Protein AF-A0A448PE38-F1 (afdb_monomer_lite)

Foldseek 3Di:
DDLVLLVVQLPQPLLLVLQLVLCCVQVLQVPQSNVVSVVCSSVLSVQVQNVVLSVCCCVVPVPDDRQSNDCVSPNSVSSNVSSVVVSVVVPNDGPD

Organism: NCBI:txid312285

Sequence (96 aa):
MSFSSIHDCAINTDFRNRIAVCATQLGAAPAGGEAFATQHALAIAAHKPIADAWETSLTEQPYHSRRGWDENIISDQLIRRAVRRIAKLDGEPDPA

Secondary structure (DSSP, 8-state):
--HHHHHHHHH-HHHHHHHHHHHHHTTSSTTTHHHHHHHHHHHHHTSHHHHHHHHHHHHH-TT-S-TTT-TTTS-HHHHHHHHHHHHHHTTPPP--

Structure (mmCIF, N/CA/C/O backbone):
data_AF-A0A448PE38-F1
#
_entry.id   AF-A0A448PE38-F1
#
loop_
_atom_site.group_PDB
_atom_site.id
_atom_site.type_symbol
_atom_site.label_atom_id
_atom_site.label_alt_id
_atom_site.label_comp_id
_atom_site.label_asym_id
_atom_site.label_entity_id
_atom_site.label_seq_id
_atom_site.pdbx_PDB_ins_code
_atom_site.Cartn_x
_atom_site.Cartn_y
_atom_site.Cartn_z
_atom_site.occupancy
_atom_site.B_iso_or_equiv
_atom_site.auth_seq_id
_atom_site.auth_comp_id
_atom_site.auth_asym_id
_atom_site.auth_atom_id
_atom_site.pdbx_PDB_model_num
ATOM 1 N N . MET A 1 1 ? 11.220 -13.487 -3.814 1.00 65.50 1 MET A N 1
ATOM 2 C CA . MET A 1 1 ? 10.822 -12.187 -3.248 1.00 65.50 1 MET A CA 1
ATOM 3 C C . MET A 1 1 ? 11.853 -11.790 -2.218 1.00 65.50 1 MET A C 1
ATOM 5 O O . MET A 1 1 ? 12.135 -12.588 -1.328 1.00 65.50 1 MET A O 1
ATOM 9 N N . SER A 1 2 ? 12.476 -10.631 -2.401 1.00 78.69 2 SER A N 1
ATOM 10 C CA . SER A 1 2 ? 13.537 -10.150 -1.512 1.00 78.69 2 SER A CA 1
ATOM 11 C C . SER A 1 2 ? 12.953 -9.285 -0.395 1.00 78.69 2 SER A C 1
ATOM 13 O O . SER A 1 2 ? 12.034 -8.503 -0.633 1.00 78.69 2 SER A O 1
ATOM 15 N N . PHE A 1 3 ? 13.519 -9.359 0.812 1.00 77.44 3 PHE A N 1
ATOM 16 C CA . PHE A 1 3 ? 13.174 -8.433 1.897 1.00 77.44 3 PHE A CA 1
ATOM 17 C C . PHE A 1 3 ? 13.424 -6.966 1.516 1.00 77.44 3 PHE A C 1
ATOM 19 O O . PHE A 1 3 ? 12.661 -6.096 1.930 1.00 77.44 3 PHE A O 1
ATOM 26 N N . SER A 1 4 ? 14.436 -6.692 0.685 1.00 85.00 4 SER A N 1
ATOM 27 C CA . SER A 1 4 ? 14.731 -5.339 0.194 1.00 85.00 4 SER A CA 1
ATOM 28 C C . SER A 1 4 ? 13.587 -4.775 -0.652 1.00 85.00 4 SER A C 1
ATOM 30 O O . SER A 1 4 ? 13.183 -3.641 -0.450 1.00 85.00 4 SER A O 1
ATOM 32 N N . SER A 1 5 ? 12.989 -5.597 -1.516 1.00 91.25 5 SER A N 1
ATOM 33 C CA . SER A 1 5 ? 11.883 -5.196 -2.396 1.00 91.25 5 SER A CA 1
ATOM 34 C C . SER A 1 5 ? 10.606 -4.850 -1.620 1.00 91.25 5 SER A C 1
ATOM 36 O O . SER A 1 5 ? 9.957 -3.838 -1.887 1.00 91.25 5 SER A O 1
ATOM 38 N N . ILE A 1 6 ? 10.280 -5.642 -0.592 1.00 95.25 6 ILE A N 1
ATOM 39 C CA . ILE A 1 6 ? 9.157 -5.356 0.314 1.00 95.25 6 ILE A CA 1
ATOM 40 C C . ILE A 1 6 ? 9.404 -4.050 1.071 1.00 95.25 6 ILE A C 1
ATOM 42 O O . ILE A 1 6 ? 8.494 -3.231 1.200 1.00 95.25 6 ILE A O 1
ATOM 46 N N . HIS A 1 7 ? 10.627 -3.846 1.567 1.00 96.31 7 HIS A N 1
ATOM 47 C CA . HIS A 1 7 ? 10.994 -2.610 2.246 1.00 96.31 7 HIS A CA 1
ATOM 48 C C . HIS A 1 7 ? 10.876 -1.398 1.308 1.00 96.31 7 HIS A C 1
ATOM 50 O O . HIS A 1 7 ? 10.275 -0.399 1.696 1.00 96.31 7 HIS A O 1
ATOM 56 N N . ASP A 1 8 ? 11.353 -1.504 0.065 1.00 95.50 8 ASP A N 1
ATOM 57 C CA . ASP A 1 8 ? 11.254 -0.447 -0.949 1.00 95.50 8 ASP A CA 1
ATOM 58 C C . ASP A 1 8 ? 9.795 -0.082 -1.260 1.00 95.50 8 ASP A C 1
ATOM 60 O O . ASP A 1 8 ? 9.444 1.098 -1.325 1.00 95.50 8 ASP A O 1
ATOM 64 N N . CYS A 1 9 ? 8.920 -1.087 -1.379 1.00 96.88 9 CYS A N 1
ATOM 65 C CA . CYS A 1 9 ? 7.479 -0.872 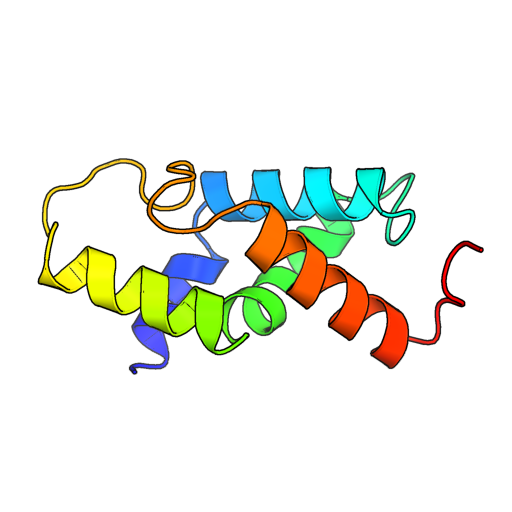-1.489 1.00 96.88 9 CYS A CA 1
ATOM 66 C C . CYS A 1 9 ? 6.939 -0.144 -0.250 1.00 96.88 9 CYS A C 1
ATOM 68 O O . CYS A 1 9 ? 6.220 0.846 -0.370 1.00 96.88 9 CYS A O 1
ATOM 70 N N . ALA A 1 10 ? 7.303 -0.602 0.949 1.00 97.44 10 ALA A N 1
ATOM 71 C CA . ALA A 1 10 ? 6.805 -0.061 2.209 1.00 97.44 10 ALA A CA 1
ATOM 72 C C . ALA A 1 10 ? 7.240 1.386 2.471 1.00 97.44 10 ALA A C 1
ATOM 74 O O . ALA A 1 10 ? 6.526 2.103 3.170 1.00 97.44 10 ALA A O 1
ATOM 75 N N . ILE A 1 11 ? 8.395 1.831 1.964 1.00 96.81 11 ILE A N 1
ATOM 76 C CA . ILE A 1 11 ? 8.860 3.224 2.083 1.00 96.81 11 ILE A CA 1
ATOM 77 C C . ILE A 1 11 ? 8.395 4.123 0.933 1.00 96.81 11 ILE A C 1
ATOM 79 O O . ILE A 1 11 ? 8.583 5.336 1.005 1.00 96.81 11 ILE A O 1
ATOM 83 N N . ASN A 1 12 ? 7.777 3.564 -0.109 1.00 97.06 12 ASN A N 1
ATOM 84 C CA . ASN A 1 12 ? 7.267 4.345 -1.225 1.00 97.06 12 ASN A CA 1
ATOM 85 C C . ASN A 1 12 ? 6.132 5.285 -0.772 1.00 97.06 12 ASN A C 1
ATOM 87 O O . ASN A 1 12 ? 5.111 4.846 -0.240 1.00 97.06 12 ASN A O 1
ATOM 91 N N . THR A 1 13 ? 6.301 6.587 -1.015 1.00 96.44 13 THR A N 1
ATOM 92 C CA . THR A 1 13 ? 5.360 7.623 -0.566 1.00 96.44 13 THR A CA 1
ATOM 93 C C . THR A 1 13 ? 3.967 7.471 -1.177 1.00 96.44 13 THR A C 1
ATOM 95 O O . THR A 1 13 ? 2.980 7.564 -0.451 1.00 96.44 13 THR A O 1
ATOM 98 N N . ASP A 1 14 ? 3.867 7.197 -2.484 1.00 97.19 14 ASP A N 1
ATOM 99 C CA . ASP A 1 14 ? 2.571 7.028 -3.157 1.00 97.19 14 ASP A CA 1
ATOM 100 C C . ASP A 1 14 ? 1.798 5.841 -2.551 1.00 97.19 14 ASP A C 1
ATOM 102 O O . ASP A 1 14 ? 0.610 5.951 -2.243 1.00 97.19 14 ASP A O 1
ATOM 106 N N . PHE A 1 15 ? 2.495 4.731 -2.297 1.00 97.88 15 PHE A N 1
ATOM 107 C CA . PHE A 1 15 ? 1.913 3.551 -1.663 1.00 97.88 15 PHE A CA 1
ATOM 108 C C . PHE A 1 15 ? 1.450 3.826 -0.222 1.00 97.88 15 PHE A C 1
ATOM 110 O O . PHE A 1 15 ? 0.322 3.483 0.136 1.00 97.88 15 PHE A O 1
ATOM 117 N N . ARG A 1 16 ? 2.267 4.502 0.602 1.00 97.62 16 ARG A N 1
ATOM 118 C CA . ARG A 1 16 ? 1.886 4.892 1.977 1.00 97.62 16 ARG A CA 1
ATOM 119 C C . ARG A 1 16 ? 0.658 5.795 2.011 1.00 97.62 16 ARG A C 1
ATOM 121 O O . ARG A 1 16 ? -0.238 5.569 2.821 1.00 97.62 16 ARG A O 1
ATOM 128 N N . ASN A 1 17 ? 0.591 6.774 1.113 1.00 97.62 17 ASN A N 1
ATOM 129 C CA . ASN A 1 17 ? -0.555 7.674 1.019 1.00 97.62 17 ASN A CA 1
ATOM 130 C C . ASN A 1 17 ? -1.837 6.902 0.684 1.00 97.62 17 ASN A C 1
ATOM 132 O O . ASN A 1 17 ? -2.882 7.133 1.291 1.00 97.62 17 ASN A O 1
ATOM 136 N N . ARG A 1 18 ? -1.758 5.928 -0.228 1.00 98.19 18 ARG A N 1
ATOM 137 C CA . ARG A 1 18 ? -2.905 5.079 -0.574 1.00 98.19 18 ARG A CA 1
ATOM 138 C C . ARG A 1 18 ? -3.325 4.152 0.562 1.00 98.19 18 ARG A C 1
ATOM 140 O O . ARG A 1 18 ? -4.524 3.968 0.768 1.00 98.19 18 ARG A O 1
ATOM 147 N N . ILE A 1 19 ? -2.381 3.634 1.353 1.00 98.06 19 ILE A N 1
ATOM 148 C CA . ILE A 1 19 ? -2.704 2.918 2.598 1.00 98.06 19 ILE A CA 1
ATOM 149 C C . ILE A 1 19 ? -3.502 3.817 3.542 1.00 98.06 19 ILE A C 1
ATOM 151 O O . ILE A 1 19 ? -4.550 3.390 4.022 1.00 98.06 19 ILE A O 1
ATOM 155 N N . ALA A 1 20 ? -3.038 5.047 3.782 1.00 97.56 20 ALA A N 1
ATOM 156 C CA . ALA A 1 20 ? -3.707 5.985 4.681 1.00 97.56 20 ALA A CA 1
ATOM 157 C C . ALA A 1 20 ? -5.150 6.264 4.236 1.00 97.56 20 ALA A C 1
ATOM 159 O O . ALA A 1 20 ? -6.079 6.157 5.035 1.00 97.56 20 ALA A O 1
ATOM 160 N N . VAL A 1 21 ? -5.351 6.532 2.941 1.00 96.75 21 VAL A N 1
ATOM 161 C CA . VAL A 1 21 ? -6.685 6.742 2.357 1.00 96.75 21 VAL A CA 1
ATOM 162 C C . VAL A 1 21 ? -7.564 5.501 2.521 1.00 96.75 21 VAL A C 1
ATOM 164 O O . VAL A 1 21 ? -8.704 5.611 2.976 1.00 96.75 21 VAL A O 1
ATOM 167 N N . CYS A 1 22 ? -7.044 4.315 2.198 1.00 97.06 22 CYS A N 1
ATOM 168 C CA . CYS A 1 22 ? -7.788 3.066 2.339 1.00 97.06 22 CYS A CA 1
ATOM 169 C C . CYS A 1 22 ? -8.165 2.776 3.798 1.00 97.06 22 CYS A C 1
ATOM 171 O O . CYS A 1 22 ? -9.284 2.335 4.050 1.00 97.06 22 CYS A O 1
ATOM 173 N N . ALA A 1 23 ? -7.270 3.031 4.754 1.00 96.19 23 ALA A N 1
ATOM 174 C CA . ALA A 1 23 ? -7.524 2.830 6.180 1.00 96.19 23 ALA A CA 1
ATOM 175 C C . ALA A 1 23 ? -8.626 3.754 6.711 1.00 96.19 23 ALA A C 1
ATOM 177 O O . ALA A 1 23 ? -9.543 3.281 7.386 1.00 96.19 23 ALA A O 1
ATOM 178 N N . THR A 1 24 ? -8.603 5.034 6.334 1.00 95.38 24 THR A N 1
ATOM 179 C CA . THR A 1 24 ? -9.662 5.990 6.683 1.00 95.38 24 THR A CA 1
ATOM 180 C C . THR A 1 24 ? -11.007 5.582 6.076 1.00 95.38 24 THR A C 1
ATOM 182 O O . THR A 1 24 ? -12.010 5.534 6.783 1.00 95.38 24 THR A O 1
ATOM 185 N N . GLN A 1 25 ? -11.041 5.230 4.785 1.00 94.75 25 GLN A N 1
ATOM 186 C CA . GLN A 1 25 ? -12.273 4.823 4.090 1.00 94.75 25 GLN A CA 1
ATOM 187 C C . GLN A 1 25 ? -1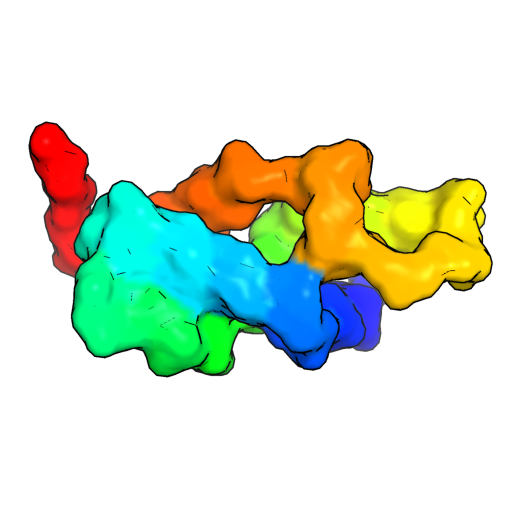2.890 3.539 4.650 1.00 94.75 25 GLN A C 1
ATOM 189 O O . GLN A 1 25 ? -14.103 3.360 4.592 1.00 94.75 25 GLN A O 1
ATOM 194 N N . LEU A 1 26 ? -12.055 2.630 5.152 1.00 93.88 26 LEU A N 1
ATOM 195 C CA . LEU A 1 26 ? -12.494 1.374 5.749 1.00 93.88 26 LEU A CA 1
ATOM 196 C C . LEU A 1 26 ? -12.894 1.501 7.220 1.00 93.88 26 LEU A C 1
ATOM 198 O O . LEU A 1 26 ? -13.339 0.509 7.782 1.00 93.88 26 LEU A O 1
ATOM 202 N N . GLY A 1 27 ? -12.711 2.666 7.846 1.00 92.25 27 GLY A N 1
ATOM 203 C CA . GLY A 1 27 ? -12.961 2.844 9.276 1.00 92.25 27 GLY A CA 1
ATOM 204 C C . GLY A 1 27 ? -11.927 2.178 10.191 1.00 92.25 27 GLY A C 1
ATOM 205 O O . GLY A 1 27 ? -12.132 2.180 11.395 1.00 92.25 27 GLY A O 1
ATOM 206 N N . ALA A 1 28 ? -10.818 1.666 9.645 1.00 90.31 28 ALA A N 1
ATOM 207 C CA . ALA A 1 28 ? -9.705 1.097 10.418 1.00 90.31 28 ALA A CA 1
ATOM 208 C C . ALA A 1 28 ? -8.793 2.174 11.037 1.00 90.31 28 ALA A C 1
ATOM 210 O O . ALA A 1 28 ? -7.970 1.896 11.896 1.00 90.31 28 ALA A O 1
ATOM 211 N N . ALA A 1 29 ? -8.861 3.415 10.541 1.00 90.31 29 ALA A N 1
ATOM 212 C CA . ALA A 1 29 ? -8.129 4.546 11.117 1.00 90.31 29 ALA A CA 1
ATOM 213 C C . ALA A 1 29 ? -8.789 5.896 10.763 1.00 90.31 29 ALA A C 1
ATOM 215 O O . ALA A 1 29 ? -8.163 6.738 10.112 1.00 90.31 29 ALA A O 1
ATOM 216 N N . PRO A 1 30 ? -10.051 6.143 11.159 1.00 79.75 30 PRO A N 1
ATOM 217 C CA . PRO A 1 30 ? -10.853 7.266 10.659 1.00 79.75 30 PRO A CA 1
ATOM 218 C C . PRO A 1 30 ? -10.258 8.655 10.949 1.00 79.75 30 PRO A C 1
ATOM 220 O O . PRO A 1 30 ? -10.512 9.591 10.196 1.00 79.75 30 PRO A O 1
ATOM 223 N N . ALA A 1 31 ? -9.446 8.795 12.002 1.00 80.06 31 ALA A N 1
ATOM 224 C CA . ALA A 1 31 ? -8.766 10.042 12.367 1.00 80.06 31 ALA A CA 1
ATOM 225 C C . ALA A 1 31 ? -7.227 9.964 12.259 1.00 80.06 31 ALA A C 1
ATOM 227 O O . ALA A 1 31 ? -6.537 10.887 12.683 1.00 80.06 31 ALA A O 1
ATOM 228 N N . GLY A 1 32 ? -6.676 8.864 11.727 1.00 89.81 32 GLY A N 1
ATOM 229 C CA . GLY A 1 32 ? -5.253 8.534 11.881 1.00 89.81 32 GLY A CA 1
ATOM 230 C C . GLY A 1 32 ? -4.636 7.729 10.739 1.00 89.81 32 GLY A C 1
ATOM 231 O O . GLY A 1 32 ? -3.666 7.013 10.972 1.00 89.81 32 GLY A O 1
ATOM 232 N N . GLY A 1 33 ? -5.172 7.822 9.517 1.00 92.31 33 GLY A N 1
ATOM 233 C CA . GLY A 1 33 ? -4.704 7.039 8.365 1.00 92.31 33 GLY A CA 1
ATOM 234 C C . GLY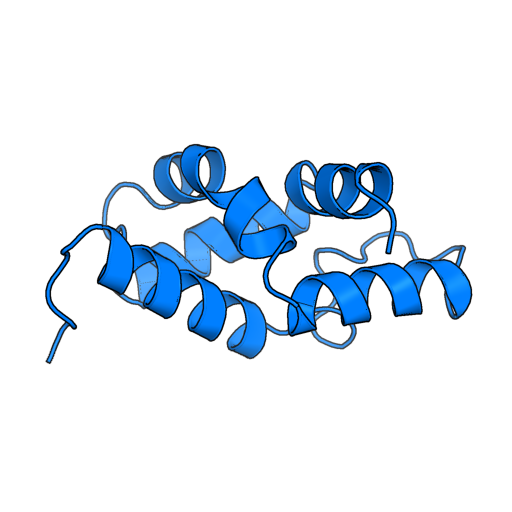 A 1 33 ? -3.189 7.115 8.116 1.00 92.31 33 GLY A C 1
ATOM 235 O O . GLY A 1 33 ? -2.571 6.098 7.813 1.00 92.31 33 GLY A O 1
ATOM 236 N N . GLU A 1 34 ? -2.558 8.280 8.296 1.00 95.94 34 GLU A N 1
ATOM 237 C CA . GLU A 1 34 ? -1.099 8.430 8.140 1.00 95.94 34 GLU A CA 1
ATOM 238 C C . GLU A 1 34 ? -0.303 7.689 9.224 1.00 95.94 34 GLU A C 1
ATOM 240 O O . GLU A 1 34 ? 0.711 7.048 8.931 1.00 95.94 34 GLU A O 1
ATOM 245 N N . ALA A 1 35 ? -0.775 7.737 10.474 1.00 95.19 35 ALA A N 1
ATOM 246 C CA . ALA A 1 35 ? -0.170 7.001 11.580 1.00 95.19 35 ALA A CA 1
ATOM 247 C C . ALA A 1 35 ? -0.313 5.488 11.362 1.00 95.19 35 ALA A C 1
ATOM 249 O O . ALA A 1 35 ? 0.667 4.753 11.477 1.00 95.19 35 ALA A O 1
ATOM 250 N N . PHE A 1 36 ? -1.498 5.043 10.932 1.00 95.44 36 PHE A N 1
ATOM 251 C CA . PHE A 1 36 ? -1.753 3.656 10.552 1.00 95.44 36 PHE A CA 1
ATOM 252 C C . PHE A 1 36 ? -0.828 3.202 9.415 1.00 95.44 36 PHE A C 1
ATOM 254 O O . PHE A 1 36 ? -0.180 2.159 9.508 1.00 95.44 36 PHE A O 1
ATOM 261 N N . ALA A 1 37 ? -0.698 4.001 8.352 1.00 96.75 37 ALA A N 1
ATOM 262 C CA . ALA A 1 37 ? 0.217 3.699 7.256 1.00 96.75 37 ALA A CA 1
ATOM 263 C C . ALA A 1 37 ? 1.669 3.611 7.745 1.00 96.75 37 ALA A C 1
ATOM 265 O O . ALA A 1 37 ? 2.384 2.686 7.375 1.00 96.75 37 ALA A O 1
ATOM 266 N N . THR A 1 38 ? 2.100 4.516 8.623 1.00 95.62 38 THR A N 1
ATOM 267 C CA . THR A 1 38 ? 3.457 4.503 9.190 1.00 95.62 38 THR A CA 1
ATOM 268 C C . THR A 1 38 ? 3.730 3.236 9.999 1.00 95.62 38 THR A C 1
ATOM 270 O O . THR A 1 38 ? 4.793 2.634 9.854 1.00 95.62 38 THR A O 1
ATOM 273 N N . GLN A 1 39 ? 2.766 2.805 10.811 1.00 95.50 39 GLN A N 1
ATOM 274 C CA . GLN A 1 39 ? 2.896 1.629 11.666 1.00 95.50 39 GLN A CA 1
ATOM 275 C C . GLN A 1 39 ? 2.814 0.311 10.881 1.00 95.50 39 GLN A C 1
ATOM 277 O O . GLN A 1 39 ? 3.544 -0.633 11.180 1.00 95.50 39 GLN A O 1
ATOM 282 N N . HIS A 1 40 ? 1.956 0.243 9.858 1.00 97.06 40 HIS A N 1
ATOM 283 C CA . HIS A 1 40 ? 1.592 -1.020 9.209 1.00 97.06 40 HIS A CA 1
ATOM 284 C C . HIS A 1 40 ? 2.068 -1.164 7.756 1.00 97.06 40 HIS A C 1
ATOM 286 O O . HIS A 1 40 ? 1.901 -2.244 7.186 1.00 97.06 40 HIS A O 1
ATOM 292 N N . ALA A 1 41 ? 2.700 -0.153 7.142 1.00 97.19 41 ALA A N 1
ATOM 293 C CA . ALA A 1 41 ? 3.120 -0.217 5.734 1.00 97.19 41 ALA A CA 1
ATOM 294 C C . ALA A 1 41 ? 4.001 -1.427 5.412 1.00 97.19 41 ALA A C 1
ATOM 296 O O . ALA A 1 41 ? 3.831 -2.021 4.352 1.00 97.19 41 ALA A O 1
ATOM 297 N N . LEU A 1 42 ? 4.896 -1.837 6.318 1.00 97.19 42 LEU A N 1
ATOM 298 C CA . LEU A 1 42 ? 5.735 -3.018 6.099 1.00 97.19 42 LEU A CA 1
ATOM 299 C C . LEU A 1 42 ? 4.907 -4.311 6.069 1.00 97.19 42 LEU A C 1
ATOM 301 O O . LEU A 1 42 ? 5.095 -5.145 5.188 1.00 97.19 42 LEU A O 1
ATOM 305 N N . ALA A 1 43 ? 3.959 -4.461 6.996 1.00 96.38 43 ALA A N 1
ATOM 306 C CA . ALA A 1 43 ? 3.079 -5.625 7.052 1.00 96.38 43 ALA A CA 1
ATOM 307 C C . ALA A 1 43 ? 2.114 -5.671 5.853 1.00 96.38 43 ALA A C 1
ATOM 309 O O . ALA A 1 43 ? 1.840 -6.743 5.313 1.00 96.38 43 ALA A O 1
ATOM 310 N N . ILE A 1 44 ? 1.640 -4.507 5.402 1.00 97.44 44 ILE A N 1
ATOM 311 C CA . ILE A 1 44 ? 0.787 -4.376 4.217 1.00 97.44 44 ILE A CA 1
ATOM 312 C C . ILE A 1 44 ? 1.586 -4.656 2.941 1.00 97.44 44 ILE A C 1
ATOM 314 O O . ILE A 1 44 ? 1.120 -5.419 2.102 1.00 97.44 44 ILE A O 1
ATOM 318 N N . ALA A 1 45 ? 2.802 -4.122 2.806 1.00 97.56 45 ALA A N 1
ATOM 319 C CA . ALA A 1 45 ? 3.693 -4.435 1.690 1.00 97.56 45 ALA A CA 1
ATOM 320 C C . ALA A 1 45 ? 4.037 -5.930 1.642 1.00 97.56 45 ALA A C 1
ATOM 322 O O . ALA A 1 45 ? 4.097 -6.504 0.563 1.00 97.56 45 ALA A O 1
ATOM 323 N N . ALA A 1 46 ? 4.198 -6.581 2.800 1.00 96.25 46 ALA A N 1
ATOM 324 C CA . ALA A 1 46 ? 4.441 -8.021 2.905 1.00 96.25 46 ALA A CA 1
ATOM 325 C C . ALA A 1 46 ? 3.202 -8.885 2.596 1.00 96.25 46 ALA A C 1
ATOM 327 O O . ALA A 1 46 ? 3.297 -10.114 2.530 1.00 96.25 46 ALA A O 1
ATOM 328 N N . HIS A 1 47 ? 2.025 -8.282 2.400 1.00 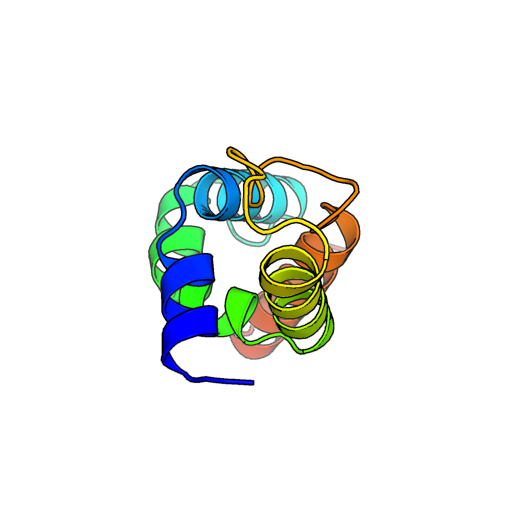95.88 47 HIS A N 1
ATOM 329 C CA . HIS A 1 47 ? 0.841 -9.012 1.976 1.00 95.88 47 HIS A CA 1
ATOM 330 C C . HIS A 1 47 ? 1.072 -9.591 0.573 1.00 95.88 47 HIS A C 1
ATOM 332 O O . HIS A 1 47 ? 1.198 -8.847 -0.396 1.00 95.88 47 HIS A O 1
ATOM 338 N N . LYS A 1 48 ? 1.100 -10.926 0.462 1.00 94.94 48 LYS A N 1
ATOM 339 C CA . LYS A 1 48 ? 1.591 -11.650 -0.725 1.00 94.94 48 LYS A CA 1
ATOM 340 C C . LYS A 1 48 ? 1.146 -11.072 -2.086 1.00 94.94 48 LYS A C 1
ATOM 342 O O . LYS A 1 48 ? 2.027 -10.793 -2.888 1.00 94.94 48 LYS A O 1
ATOM 347 N N . PRO A 1 49 ? -0.150 -10.818 -2.352 1.00 95.69 49 PRO A N 1
ATOM 348 C CA . PRO A 1 49 ? -0.585 -10.185 -3.600 1.00 95.69 49 PRO A CA 1
ATOM 349 C C . PRO A 1 49 ? 0.061 -8.830 -3.926 1.00 95.69 49 PRO A C 1
ATOM 351 O O . PRO A 1 49 ? 0.322 -8.551 -5.089 1.00 95.69 49 PRO A O 1
ATOM 354 N N . ILE A 1 50 ? 0.304 -7.984 -2.921 1.00 97.12 50 ILE A N 1
ATOM 355 C CA . ILE A 1 50 ? 0.941 -6.672 -3.103 1.00 97.12 50 ILE A CA 1
ATOM 356 C C . ILE A 1 50 ? 2.420 -6.869 -3.418 1.00 97.12 50 ILE A C 1
ATOM 358 O O . ILE A 1 50 ? 2.934 -6.298 -4.375 1.00 97.12 50 ILE A O 1
ATOM 362 N N . ALA A 1 51 ? 3.086 -7.719 -2.641 1.00 96.62 51 ALA A N 1
ATOM 363 C CA . ALA A 1 51 ? 4.500 -7.989 -2.817 1.00 96.62 51 ALA A CA 1
ATOM 364 C C . ALA A 1 51 ? 4.804 -8.654 -4.174 1.00 96.62 51 ALA A C 1
ATOM 366 O O . ALA A 1 51 ? 5.767 -8.283 -4.841 1.00 96.62 51 ALA A O 1
ATOM 367 N N . ASP A 1 52 ? 3.962 -9.602 -4.610 1.00 95.81 52 ASP A N 1
ATOM 368 C CA . ASP A 1 52 ? 4.075 -10.252 -5.922 1.00 95.81 52 ASP A CA 1
ATOM 369 C C . ASP A 1 52 ? 3.888 -9.226 -7.058 1.00 95.81 52 ASP A C 1
ATOM 371 O O . ASP A 1 52 ? 4.658 -9.223 -8.020 1.00 95.81 52 ASP A O 1
ATOM 375 N N . ALA A 1 53 ? 2.906 -8.324 -6.940 1.00 95.81 53 ALA A N 1
ATOM 376 C CA . ALA A 1 53 ? 2.663 -7.280 -7.934 1.00 95.81 53 ALA A CA 1
ATOM 377 C C . ALA A 1 53 ? 3.819 -6.271 -8.022 1.00 95.81 53 ALA A C 1
ATOM 379 O O . ALA A 1 53 ? 4.245 -5.895 -9.116 1.00 95.81 53 ALA A O 1
ATOM 380 N N . TRP A 1 54 ? 4.374 -5.878 -6.874 1.00 96.00 54 TRP A N 1
ATOM 381 C CA . TRP A 1 54 ? 5.534 -4.996 -6.815 1.00 96.00 54 TRP A CA 1
ATOM 382 C C . TRP A 1 54 ? 6.759 -5.629 -7.487 1.00 96.00 54 TRP A C 1
ATOM 384 O O . TRP A 1 54 ? 7.321 -5.036 -8.404 1.00 96.00 54 TRP A O 1
ATOM 394 N N . GLU A 1 55 ? 7.123 -6.860 -7.120 1.00 94.94 55 GLU A N 1
ATOM 395 C CA . GLU A 1 55 ? 8.230 -7.607 -7.746 1.00 94.94 55 GLU A CA 1
ATOM 396 C C . GLU A 1 55 ? 8.040 -7.770 -9.262 1.00 94.94 55 GLU A C 1
ATOM 398 O O . GLU A 1 55 ? 8.963 -7.540 -10.047 1.00 94.94 55 GLU A O 1
ATOM 403 N N . THR A 1 56 ? 6.823 -8.106 -9.696 1.00 94.88 56 THR A N 1
ATOM 404 C CA . THR A 1 56 ? 6.496 -8.232 -11.124 1.00 94.88 56 THR A CA 1
ATOM 405 C C . THR A 1 56 ? 6.727 -6.905 -11.847 1.00 94.88 56 THR A C 1
ATOM 407 O O . THR A 1 56 ? 7.382 -6.862 -12.883 1.00 94.88 56 THR A O 1
ATOM 410 N N . SER A 1 57 ? 6.313 -5.779 -11.263 1.00 95.06 57 SER A N 1
ATOM 411 C CA . SER A 1 57 ? 6.542 -4.464 -11.873 1.00 95.06 57 SER A CA 1
ATOM 412 C C . SER A 1 57 ? 8.012 -4.033 -11.929 1.00 95.06 57 SER A C 1
ATOM 414 O O . SER A 1 57 ? 8.385 -3.243 -12.799 1.00 95.06 57 SER A O 1
ATOM 416 N N . LEU A 1 58 ? 8.865 -4.529 -11.025 1.00 93.44 58 LEU A N 1
ATOM 417 C CA . LEU A 1 58 ? 10.310 -4.283 -11.080 1.00 93.44 58 LEU A CA 1
ATOM 418 C C . LEU A 1 58 ? 10.966 -5.039 -12.242 1.00 93.44 58 LEU A C 1
ATOM 420 O O . LEU A 1 58 ? 11.933 -4.545 -12.819 1.00 93.44 58 LEU A O 1
ATOM 424 N N . THR A 1 59 ? 10.432 -6.210 -12.593 1.00 92.50 59 THR A N 1
ATOM 425 C CA . THR A 1 59 ? 10.974 -7.072 -13.653 1.00 92.50 59 THR A CA 1
ATOM 426 C C . THR A 1 59 ? 10.403 -6.745 -15.031 1.00 92.50 59 THR A C 1
ATOM 428 O O . THR A 1 59 ? 11.165 -6.590 -15.982 1.00 92.50 59 THR A O 1
ATOM 431 N N . GLU A 1 60 ? 9.086 -6.580 -15.149 1.00 93.38 60 GLU A N 1
ATOM 432 C CA . GLU A 1 60 ? 8.407 -6.347 -16.430 1.00 93.38 60 GLU A CA 1
ATOM 433 C C . GLU A 1 60 ? 8.430 -4.877 -16.864 1.00 93.38 60 GLU A C 1
ATOM 435 O O . GLU A 1 60 ? 8.411 -4.574 -18.057 1.00 93.38 60 GLU A O 1
ATOM 440 N N . GLN A 1 61 ? 8.487 -3.947 -15.907 1.00 91.19 61 GLN A N 1
ATOM 441 C CA . GLN A 1 61 ? 8.461 -2.507 -16.172 1.00 91.19 61 GLN A CA 1
ATOM 442 C C . GLN A 1 61 ? 9.572 -1.772 -15.403 1.00 91.19 61 GLN A C 1
ATOM 444 O O . GLN A 1 61 ? 9.280 -0.892 -14.589 1.00 91.19 61 GLN A O 1
ATOM 449 N N . PRO A 1 62 ? 10.863 -2.072 -15.641 1.00 90.38 62 PRO A N 1
ATOM 450 C CA . PRO A 1 62 ? 11.984 -1.601 -14.814 1.00 90.38 62 PRO A CA 1
ATOM 451 C C . PRO A 1 62 ? 12.140 -0.071 -14.750 1.00 90.38 62 PRO A C 1
ATOM 453 O O . PRO A 1 62 ? 12.657 0.455 -13.763 1.00 90.38 62 PRO A O 1
ATOM 456 N N . TYR A 1 63 ? 11.611 0.668 -15.726 1.00 91.88 63 TYR A N 1
ATOM 457 C CA . TYR A 1 63 ? 11.685 2.135 -15.781 1.00 91.88 63 TYR A CA 1
ATOM 458 C C . TYR A 1 63 ? 10.398 2.852 -15.338 1.00 91.88 63 TYR A C 1
ATOM 460 O O . TYR A 1 63 ? 10.307 4.073 -15.454 1.00 91.88 63 TYR A O 1
ATOM 468 N N . HIS A 1 64 ? 9.395 2.127 -14.831 1.00 91.81 64 HIS A N 1
ATOM 469 C CA . HIS A 1 64 ? 8.138 2.726 -14.382 1.00 91.81 64 HIS A CA 1
ATOM 470 C C . HIS A 1 64 ? 8.358 3.629 -13.155 1.00 91.81 64 HIS A C 1
ATOM 472 O O . HIS A 1 64 ? 8.818 3.177 -12.108 1.00 91.81 64 HIS A O 1
ATOM 478 N N . SER A 1 65 ? 8.019 4.914 -13.255 1.00 88.88 65 SER A N 1
ATOM 479 C CA . SER A 1 65 ? 8.416 5.923 -12.262 1.00 88.88 65 SER A CA 1
ATOM 480 C C . SER A 1 65 ? 7.495 6.034 -11.042 1.00 88.88 65 SER A C 1
ATOM 482 O O . SER A 1 65 ? 7.929 6.541 -10.011 1.00 88.88 65 SER A O 1
ATOM 484 N N . ARG A 1 66 ? 6.243 5.558 -11.118 1.00 92.88 66 ARG A N 1
ATOM 485 C CA . ARG A 1 66 ? 5.227 5.744 -10.061 1.00 92.88 66 ARG A CA 1
ATOM 486 C C . ARG A 1 66 ? 4.466 4.466 -9.691 1.00 92.88 66 ARG A C 1
ATOM 488 O O . ARG A 1 66 ? 3.243 4.455 -9.600 1.00 92.88 66 ARG A O 1
ATOM 495 N N . ARG A 1 67 ? 5.197 3.384 -9.407 1.00 94.12 67 ARG A N 1
ATOM 496 C CA . ARG A 1 67 ? 4.609 2.048 -9.169 1.00 94.12 67 ARG A CA 1
ATOM 497 C C . ARG A 1 67 ? 3.634 1.989 -7.993 1.00 94.12 67 ARG A C 1
ATOM 499 O O . ARG A 1 67 ? 2.649 1.270 -8.051 1.00 94.12 67 ARG A O 1
ATOM 506 N N . GLY A 1 68 ? 3.909 2.744 -6.927 1.00 93.62 68 GLY A N 1
ATOM 507 C CA . GLY A 1 68 ? 3.040 2.793 -5.746 1.00 93.62 68 GLY A CA 1
ATOM 508 C C . GLY A 1 68 ? 1.731 3.543 -5.990 1.00 93.62 68 GLY A C 1
ATOM 509 O O . GLY A 1 68 ? 0.765 3.335 -5.263 1.00 93.62 68 GLY 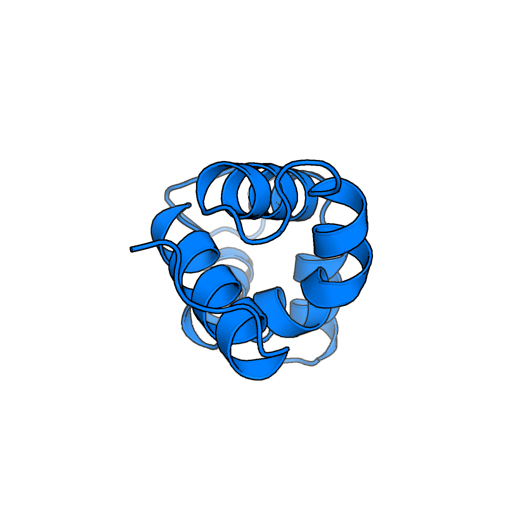A O 1
ATOM 510 N N . TRP A 1 69 ? 1.684 4.387 -7.024 1.00 95.44 69 TRP A N 1
ATOM 511 C CA . TRP A 1 69 ? 0.492 5.122 -7.439 1.00 95.44 69 TRP A CA 1
ATOM 512 C C . TRP A 1 69 ? -0.344 4.357 -8.466 1.00 95.44 69 TRP A C 1
ATOM 514 O O . TRP A 1 69 ? -1.565 4.462 -8.449 1.00 95.44 69 TRP A O 1
ATOM 524 N N . ASP A 1 70 ? 0.297 3.606 -9.363 1.00 95.81 70 ASP A N 1
ATOM 525 C CA . ASP A 1 70 ? -0.387 2.945 -10.475 1.00 95.81 70 ASP A CA 1
ATOM 526 C C . ASP A 1 70 ? -1.329 1.825 -9.994 1.00 95.81 70 ASP A C 1
ATOM 528 O O . ASP A 1 70 ? -0.895 0.774 -9.513 1.00 95.81 70 ASP A O 1
ATOM 532 N N . GLU A 1 71 ? -2.634 2.053 -10.166 1.00 94.75 71 GLU A N 1
ATOM 533 C CA . GLU A 1 71 ? -3.714 1.105 -9.863 1.00 94.75 71 GLU A CA 1
ATOM 534 C C . GLU A 1 71 ? -3.613 -0.205 -10.656 1.00 94.75 71 GLU A C 1
ATOM 536 O O . GLU A 1 71 ? -4.120 -1.234 -10.206 1.00 94.75 71 GLU A O 1
ATOM 541 N N . ASN A 1 72 ? -2.946 -0.195 -11.815 1.00 94.50 72 ASN A N 1
ATOM 542 C CA . ASN A 1 72 ? -2.730 -1.402 -12.613 1.00 94.50 72 ASN A CA 1
ATOM 543 C C . ASN A 1 72 ? -1.620 -2.291 -12.039 1.00 94.50 72 ASN A C 1
ATOM 545 O O . ASN A 1 72 ? -1.565 -3.475 -12.366 1.00 94.50 72 ASN A O 1
ATOM 549 N N . ILE A 1 73 ? -0.741 -1.734 -11.198 1.00 95.12 73 ILE A N 1
ATOM 550 C CA . ILE A 1 73 ? 0.315 -2.486 -10.516 1.00 95.12 73 ILE A CA 1
ATOM 551 C C . ILE A 1 73 ? -0.201 -2.936 -9.153 1.00 95.12 73 ILE A C 1
ATOM 553 O O . ILE A 1 73 ? -0.391 -4.124 -8.915 1.00 95.12 73 ILE A O 1
ATOM 557 N N . ILE A 1 74 ? -0.488 -1.989 -8.261 1.00 96.38 74 ILE A N 1
ATOM 558 C CA . ILE A 1 74 ? -1.109 -2.276 -6.969 1.00 96.38 74 ILE A CA 1
ATOM 559 C C . ILE A 1 74 ? -2.459 -1.588 -6.967 1.00 96.38 74 ILE A C 1
ATOM 561 O O . ILE A 1 74 ? -2.513 -0.363 -6.977 1.00 96.38 74 ILE A O 1
ATOM 565 N N . SER A 1 75 ? -3.544 -2.356 -6.903 1.00 97.12 75 SER A N 1
ATOM 566 C CA . SER A 1 75 ? -4.880 -1.770 -6.816 1.00 97.12 75 SER A CA 1
ATOM 567 C C . SER A 1 75 ? -5.285 -1.436 -5.382 1.00 97.12 75 SER A C 1
ATOM 569 O O . SER A 1 75 ? -4.905 -2.125 -4.426 1.00 97.12 75 SER A O 1
ATOM 571 N N . ASP A 1 76 ? -6.158 -0.445 -5.230 1.00 97.06 76 ASP A N 1
ATOM 572 C CA . ASP A 1 76 ? -6.749 -0.085 -3.940 1.00 97.06 76 ASP A CA 1
ATOM 573 C C . ASP A 1 76 ? -7.510 -1.268 -3.322 1.00 97.06 76 ASP A C 1
ATOM 575 O O . ASP A 1 76 ? -7.580 -1.412 -2.102 1.00 97.06 76 ASP A O 1
ATOM 579 N N . GLN A 1 77 ? -8.044 -2.186 -4.136 1.00 96.94 77 GLN A N 1
ATOM 580 C CA . GLN A 1 77 ? -8.684 -3.399 -3.629 1.00 96.94 77 GLN A CA 1
ATOM 581 C C . GLN A 1 77 ? -7.691 -4.316 -2.897 1.00 96.94 77 GLN A C 1
ATOM 583 O O . GLN A 1 77 ? -8.051 -4.905 -1.873 1.00 96.94 77 GLN A O 1
ATOM 588 N N . LEU A 1 78 ? -6.455 -4.445 -3.392 1.00 96.62 78 LEU A N 1
ATOM 589 C CA . LEU A 1 78 ? -5.409 -5.214 -2.712 1.00 96.62 78 LEU A CA 1
ATOM 590 C C . LEU A 1 78 ? -5.029 -4.558 -1.385 1.00 96.62 78 LEU A C 1
ATOM 592 O O . LEU A 1 78 ? -4.957 -5.248 -0.365 1.00 96.62 78 LEU A O 1
ATOM 596 N N . ILE A 1 79 ? -4.867 -3.233 -1.391 1.00 97.88 79 ILE A N 1
ATOM 597 C CA . ILE A 1 79 ? -4.557 -2.446 -0.193 1.00 97.88 79 ILE A CA 1
ATOM 598 C C . ILE A 1 79 ? -5.679 -2.599 0.837 1.00 97.88 79 ILE A C 1
ATOM 600 O O . ILE A 1 79 ? -5.421 -2.995 1.970 1.00 97.88 79 ILE A O 1
ATOM 604 N N . ARG A 1 80 ? -6.942 -2.401 0.446 1.00 97.44 80 ARG A N 1
ATOM 605 C CA . ARG A 1 80 ? -8.109 -2.557 1.330 1.00 97.44 80 ARG A CA 1
ATOM 606 C C . ARG A 1 80 ? -8.209 -3.955 1.942 1.00 97.44 80 ARG A C 1
ATOM 608 O O . ARG A 1 80 ? -8.54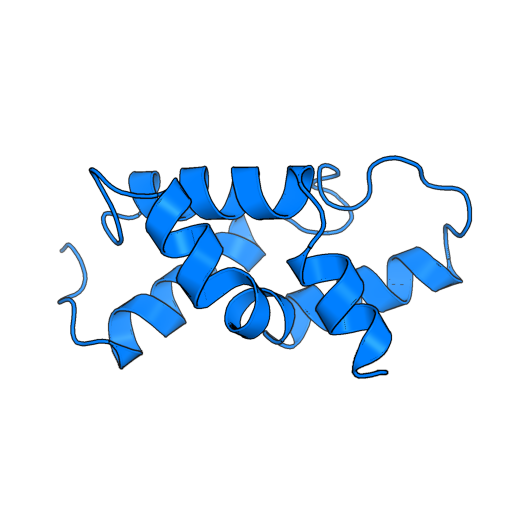3 -4.084 3.117 1.00 97.44 80 ARG A O 1
ATOM 615 N N . ARG A 1 81 ? -7.914 -5.013 1.176 1.00 96.25 81 ARG A N 1
ATOM 616 C CA . ARG A 1 81 ? -7.877 -6.393 1.700 1.00 96.25 81 ARG A CA 1
ATOM 617 C C . ARG A 1 81 ? -6.798 -6.559 2.771 1.00 96.25 81 ARG A C 1
ATOM 619 O O . ARG A 1 81 ? -7.074 -7.158 3.808 1.00 96.25 81 ARG A O 1
ATOM 626 N N . ALA A 1 82 ? -5.604 -6.019 2.533 1.00 96.81 82 ALA A N 1
ATOM 627 C CA . ALA A 1 82 ? -4.510 -6.060 3.497 1.00 96.81 82 ALA A CA 1
ATOM 628 C C . ALA A 1 82 ? -4.831 -5.239 4.759 1.00 96.81 82 ALA A C 1
ATOM 630 O O . ALA A 1 82 ? -4.675 -5.747 5.864 1.00 96.81 82 ALA A O 1
ATOM 631 N N . VAL A 1 83 ? -5.369 -4.027 4.604 1.00 96.38 83 VAL A N 1
ATOM 632 C CA . VAL A 1 83 ? -5.801 -3.159 5.712 1.00 96.38 83 VAL A CA 1
ATOM 633 C C . VAL A 1 83 ? -6.844 -3.852 6.589 1.00 96.38 83 VAL A C 1
ATOM 635 O O . VAL A 1 83 ? -6.650 -3.939 7.796 1.00 96.38 83 VAL A O 1
ATOM 638 N N . ARG A 1 84 ? -7.906 -4.428 6.004 1.00 95.06 84 ARG A N 1
ATOM 639 C CA . ARG A 1 84 ? -8.919 -5.183 6.771 1.00 95.06 84 ARG A CA 1
ATOM 640 C C . ARG A 1 84 ? -8.312 -6.345 7.546 1.00 95.06 84 ARG A C 1
ATOM 642 O O . ARG A 1 84 ? -8.740 -6.635 8.656 1.00 95.06 84 ARG A O 1
ATOM 649 N N . ARG A 1 85 ? -7.338 -7.041 6.954 1.00 93.50 85 ARG A N 1
ATOM 650 C CA . ARG A 1 85 ? -6.650 -8.144 7.626 1.00 93.50 85 ARG A CA 1
ATOM 651 C C . ARG A 1 85 ? -5.859 -7.649 8.836 1.00 93.50 85 ARG A C 1
ATOM 653 O O . ARG A 1 85 ? -5.913 -8.308 9.865 1.00 93.50 85 ARG A O 1
ATOM 660 N N . ILE A 1 86 ? -5.153 -6.527 8.710 1.00 92.31 86 ILE A N 1
ATOM 661 C CA . ILE A 1 86 ? -4.413 -5.912 9.819 1.00 92.31 86 ILE A CA 1
ATOM 662 C C . ILE A 1 86 ? -5.372 -5.452 10.921 1.00 92.31 86 ILE A C 1
ATOM 664 O O . ILE A 1 86 ? -5.224 -5.898 12.051 1.00 92.31 86 ILE A O 1
ATOM 668 N N . ALA A 1 87 ? -6.417 -4.694 10.582 1.00 88.31 87 ALA A N 1
ATOM 669 C CA . ALA A 1 87 ? -7.401 -4.211 11.557 1.00 88.31 87 ALA A CA 1
ATOM 670 C C . ALA A 1 87 ? -8.058 -5.355 12.358 1.00 88.31 87 ALA A C 1
ATOM 672 O O . ALA A 1 87 ? -8.217 -5.267 13.573 1.00 88.31 87 ALA A O 1
ATOM 673 N N . LYS A 1 88 ? -8.353 -6.487 11.697 1.00 86.69 88 LYS A N 1
ATOM 674 C CA . LYS A 1 88 ? -8.869 -7.698 12.362 1.00 86.69 88 LYS A CA 1
ATOM 675 C C . LYS A 1 88 ? -7.868 -8.350 13.316 1.00 86.69 88 LYS A C 1
ATOM 677 O O . LYS A 1 88 ? -8.290 -8.954 14.297 1.00 86.69 88 LYS A O 1
ATOM 682 N N . LEU A 1 89 ? -6.570 -8.287 13.016 1.00 79.44 89 LEU A N 1
ATOM 683 C CA . LEU A 1 89 ? -5.519 -8.820 13.890 1.00 79.44 89 LEU A CA 1
ATOM 684 C C . LEU A 1 89 ? -5.288 -7.922 15.111 1.00 79.44 89 LEU A C 1
ATOM 686 O O . LEU A 1 89 ? -5.017 -8.448 16.186 1.00 79.44 89 LEU A O 1
ATOM 690 N N . ASP A 1 90 ? -5.458 -6.609 14.955 1.00 74.19 90 ASP A N 1
ATOM 691 C CA . ASP A 1 90 ? -5.311 -5.627 16.036 1.00 74.19 90 ASP A CA 1
ATOM 692 C C . ASP A 1 90 ? -6.565 -5.503 16.926 1.00 74.19 90 ASP A C 1
ATOM 694 O O . ASP A 1 90 ? -6.557 -4.788 17.927 1.00 74.19 90 ASP A O 1
ATOM 698 N N . GLY A 1 91 ? -7.628 -6.259 16.625 1.00 64.25 91 GLY A N 1
ATOM 699 C CA . GLY A 1 91 ? -8.814 -6.368 17.477 1.00 64.25 91 GLY A CA 1
ATOM 700 C C . GLY A 1 91 ? -9.842 -5.251 17.297 1.00 64.25 91 GLY A C 1
ATOM 701 O O . GLY A 1 91 ? -10.755 -5.142 18.116 1.00 64.25 91 GLY A O 1
ATOM 702 N N . GLU A 1 92 ? -9.746 -4.449 16.233 1.00 56.06 92 GLU A N 1
ATOM 703 C CA . GLU A 1 92 ? -10.830 -3.538 15.871 1.00 56.06 92 GLU A CA 1
ATOM 704 C C . GLU A 1 92 ? -12.006 -4.338 15.278 1.00 56.06 92 GLU A C 1
ATOM 706 O O . GLU A 1 92 ? -11.821 -5.101 14.320 1.00 56.06 92 GLU A O 1
ATOM 711 N N . PRO A 1 93 ? -13.222 -4.224 15.848 1.00 47.31 93 PRO A N 1
ATOM 712 C CA . PRO A 1 93 ? -14.392 -4.892 15.300 1.00 47.31 93 PRO A CA 1
ATOM 713 C C . PRO A 1 93 ? -14.700 -4.350 13.898 1.00 47.31 93 PRO A C 1
ATOM 715 O O . PRO A 1 93 ? -14.664 -3.142 13.671 1.00 47.31 93 PRO A O 1
ATOM 718 N N . ASP A 1 94 ? -15.003 -5.265 12.967 1.00 50.09 94 ASP A N 1
ATOM 719 C CA . ASP A 1 94 ? -15.450 -4.964 11.597 1.00 50.09 94 ASP A CA 1
ATOM 720 C C . ASP A 1 94 ? -16.559 -3.893 11.671 1.00 50.09 94 ASP A C 1
ATOM 722 O O . ASP A 1 94 ? -17.549 -4.122 12.379 1.00 50.09 94 ASP A O 1
ATOM 726 N N . PRO A 1 95 ? -16.436 -2.731 11.000 1.00 49.56 95 PRO A N 1
ATOM 727 C CA . PRO A 1 95 ? -17.561 -1.817 10.902 1.00 49.56 95 PRO A CA 1
ATOM 728 C C . PRO A 1 95 ? -18.659 -2.528 10.105 1.00 49.56 95 PRO A C 1
ATOM 730 O O . PRO A 1 95 ? -18.470 -2.861 8.933 1.00 49.56 95 PRO A O 1
ATOM 733 N N . ALA A 1 96 ? -19.750 -2.836 10.811 1.00 46.19 96 ALA A N 1
ATOM 734 C CA . ALA A 1 96 ? -20.935 -3.524 10.307 1.00 46.19 96 ALA A CA 1
ATOM 735 C C . ALA A 1 96 ? -21.595 -2.792 9.130 1.00 46.19 96 ALA A C 1
ATOM 737 O O . ALA A 1 96 ? -21.578 -1.538 9.120 1.00 46.19 96 ALA A O 1
#

pLDDT: mean 90.94, std 11.55, range [46.19, 98.19]

Radius of gyration: 12.81 Å; chains: 1; bounding box: 36×22×34 Å